Protein AF-A0A950K0W8-F1 (afdb_monomer)

Sequence (161 aa):
MADLPARNLICRCYVVDEAAIRQAIADHQLKQVEEVTAVTRAGGGCSSCWDDIQAILSGVWGKPLPRDVPDETGLSSAQKRALIVKALDAEVHPLLDRNRIQMQLVDVAGDRVLARFTGNGVGTTAASFLALKRYVVQKMTDAVGQKMNLVELNVLETLAP

pLDDT: mean 87.66, std 14.11, range [26.7, 98.0]

Radius of gyration: 16.7 Å; Cα contacts (8 Å, |Δi|>4): 232; chains: 1; bounding box: 44×44×48 Å

Nearest PDB structures (foldseek):
  5iqr-assembly1_h  TM=4.653E-01  e=1.585E-01  Escherichia coli K-12
  8fzh-assembly1_c  TM=5.025E-01  e=3.116E-01  Escherichia coli
  4v6o-assembly1_AF  TM=5.389E-01  e=8.325E-01  Escherichia coli
  9guw-assembly1_D  TM=5.324E-01  e=1.361E+00  Escherichia coli K-12
  8rd8-assembly1_CT  TM=4.690E-01  e=6.924E-01  Psychrobacter urativorans

Foldseek 3Di:
DDDDPDFQQLALPQRDGLVNLLVQCVVVVDQELVSSCVVRVRCVFLNQSRVVSQVSSCVSVVHRGDHDDDQPLPDDQVRLVVLLVVLCVVPQVVLCVVQVKDKDFDGGDRQETEIEMDGDQPPHSDPSVSVSSRVSQVSSCVSRVHRHHYHYPPDPPPPDD

Secondary structure (DSSP, 8-state):
--------EEETTTTEEHHHHHHHHHHHT--SHHHHHHHH-TTSSS-TTHHHHHHHHHHHHTSPPP-----TT---HHHHHHHHHHHIIIIIHHHHHHHTEEEEEEEEETTEEEEEEEETTTTS--HHHHHHHHHHHHHHHHHHTS--EEEE---------

Mean predicted aligned error: 6.37 Å

Structure (mmCIF, N/CA/C/O backbone):
data_AF-A0A950K0W8-F1
#
_entry.id   AF-A0A950K0W8-F1
#
loop_
_atom_site.group_PDB
_atom_site.id
_atom_site.type_symbol
_atom_site.label_atom_id
_atom_site.label_alt_id
_atom_site.label_comp_id
_atom_site.label_asym_id
_atom_site.label_entity_id
_atom_site.label_seq_id
_atom_site.pdbx_PDB_ins_code
_atom_site.Cartn_x
_atom_site.Cartn_y
_atom_site.Cartn_z
_atom_site.occupancy
_atom_site.B_iso_or_equiv
_atom_site.auth_seq_id
_atom_site.auth_comp_id
_atom_site.auth_asym_id
_atom_site.auth_atom_id
_atom_site.pdbx_PDB_model_num
ATOM 1 N N . MET A 1 1 ? -28.319 -27.561 -0.601 1.00 37.28 1 MET A N 1
ATOM 2 C CA . MET A 1 1 ? -26.906 -27.202 -0.360 1.00 37.28 1 MET A CA 1
ATOM 3 C C . MET A 1 1 ? -26.895 -25.722 -0.054 1.00 37.28 1 MET A C 1
ATOM 5 O O . MET A 1 1 ? -27.227 -24.952 -0.941 1.00 37.28 1 MET A O 1
ATOM 9 N N . ALA A 1 2 ? -26.705 -25.359 1.216 1.00 40.44 2 ALA A N 1
ATOM 10 C CA . ALA A 1 2 ? -26.746 -23.969 1.648 1.00 40.44 2 ALA A CA 1
ATOM 11 C C . ALA A 1 2 ? -25.593 -23.206 0.990 1.00 40.44 2 ALA A C 1
ATOM 13 O O . ALA A 1 2 ? -24.436 -23.610 1.104 1.00 40.44 2 ALA A O 1
ATOM 14 N N . ASP A 1 3 ? -25.957 -22.153 0.273 1.00 43.75 3 ASP A N 1
ATOM 15 C CA . ASP A 1 3 ? -25.060 -21.151 -0.275 1.00 43.75 3 ASP A CA 1
ATOM 16 C C . ASP A 1 3 ? -24.286 -20.541 0.905 1.00 43.75 3 ASP A C 1
ATOM 18 O O . ASP A 1 3 ? -24.853 -19.842 1.748 1.00 43.75 3 ASP A O 1
ATOM 22 N N . LEU A 1 4 ? -23.014 -20.920 1.062 1.00 49.12 4 LEU A N 1
ATOM 23 C CA . LEU A 1 4 ? -22.128 -20.272 2.026 1.00 49.12 4 LEU A CA 1
ATOM 24 C C . LEU A 1 4 ? -21.980 -18.817 1.566 1.00 49.12 4 LEU A C 1
ATOM 26 O O . LEU A 1 4 ? -21.610 -18.612 0.409 1.00 49.12 4 LEU A O 1
ATOM 30 N N . PRO A 1 5 ? -22.242 -17.811 2.421 1.00 52.34 5 PRO A N 1
ATOM 31 C CA . PRO A 1 5 ? -22.116 -16.421 2.012 1.00 52.34 5 PRO A CA 1
ATOM 32 C C . PRO A 1 5 ? -20.698 -16.198 1.487 1.00 52.34 5 PRO A C 1
ATOM 34 O O . PRO A 1 5 ? -19.724 -16.586 2.141 1.00 52.34 5 PRO A O 1
ATOM 37 N N . ALA A 1 6 ? -20.587 -15.620 0.288 1.00 59.62 6 ALA A N 1
ATOM 38 C CA . ALA A 1 6 ? -19.307 -15.313 -0.329 1.00 59.62 6 ALA A CA 1
ATOM 39 C C . ALA A 1 6 ? -18.465 -14.514 0.675 1.00 59.62 6 ALA A C 1
ATOM 41 O O . ALA A 1 6 ? -18.800 -13.380 1.020 1.00 59.62 6 ALA A O 1
ATOM 42 N N . ARG A 1 7 ? -17.403 -15.131 1.211 1.00 74.94 7 ARG A N 1
ATOM 43 C CA . ARG A 1 7 ? -16.517 -14.480 2.182 1.00 74.94 7 ARG A CA 1
ATOM 44 C C . ARG A 1 7 ? -15.850 -13.315 1.458 1.00 74.94 7 ARG A C 1
ATOM 46 O O . ARG A 1 7 ? -15.008 -13.544 0.590 1.00 74.94 7 ARG A O 1
ATOM 53 N N . ASN A 1 8 ? -16.262 -12.086 1.773 1.00 89.75 8 ASN A N 1
ATOM 54 C CA . ASN A 1 8 ? -15.704 -10.885 1.162 1.00 89.75 8 ASN A CA 1
ATOM 55 C C . ASN A 1 8 ? -14.238 -10.749 1.592 1.00 89.75 8 ASN A C 1
ATOM 57 O O . ASN A 1 8 ? -13.945 -10.360 2.725 1.00 89.75 8 ASN A O 1
ATOM 61 N N . LEU A 1 9 ? -13.317 -11.168 0.723 1.00 91.62 9 LEU A N 1
ATOM 62 C CA . LEU A 1 9 ? -11.898 -11.229 1.038 1.00 91.62 9 LEU A CA 1
ATOM 63 C C . LEU A 1 9 ? -11.272 -9.839 0.917 1.00 91.62 9 LEU A C 1
ATOM 65 O O . LEU A 1 9 ? -11.020 -9.359 -0.187 1.00 91.62 9 LEU A O 1
ATOM 69 N N . ILE A 1 10 ? -10.949 -9.244 2.062 1.00 93.81 10 ILE A N 1
ATOM 70 C CA . ILE A 1 10 ? -10.373 -7.901 2.150 1.00 93.81 10 ILE A CA 1
ATOM 71 C C . ILE A 1 10 ? -8.858 -7.959 1.953 1.00 93.81 10 ILE A C 1
ATOM 73 O O . ILE A 1 10 ? -8.303 -7.363 1.032 1.00 93.81 10 ILE A O 1
ATOM 77 N N . CYS A 1 11 ? -8.152 -8.745 2.770 1.00 93.00 11 CYS A N 1
ATOM 78 C CA . CYS A 1 11 ? -6.702 -8.854 2.670 1.00 93.00 11 CYS A CA 1
ATOM 79 C C . CYS A 1 11 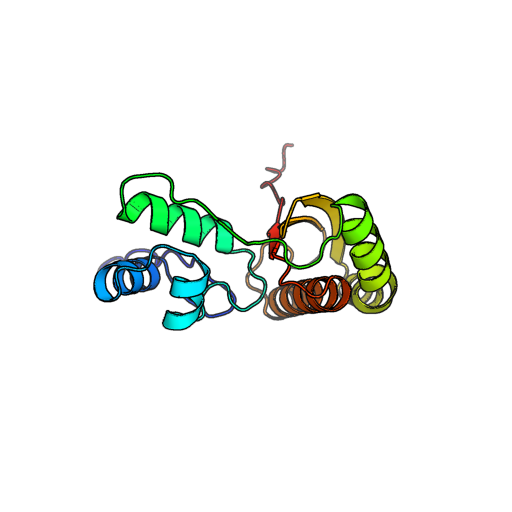? -6.284 -10.109 1.906 1.00 93.00 11 CYS A C 1
ATOM 81 O O . CYS A 1 11 ? -6.129 -11.186 2.480 1.00 93.00 11 CYS A O 1
ATOM 83 N N . ARG A 1 12 ? -5.981 -9.951 0.615 1.00 90.00 12 ARG A N 1
ATOM 84 C CA . ARG A 1 12 ? -5.471 -11.043 -0.238 1.00 90.00 12 ARG A CA 1
ATOM 85 C C . ARG A 1 12 ? -4.091 -11.551 0.188 1.00 90.00 12 ARG A C 1
ATOM 87 O O . ARG A 1 12 ? -3.747 -12.697 -0.065 1.00 90.00 12 ARG A O 1
ATOM 94 N N . CYS A 1 13 ? -3.293 -10.710 0.848 1.00 89.75 13 CYS A N 1
ATOM 95 C CA . CYS A 1 13 ? -1.971 -11.094 1.339 1.00 89.75 13 CYS A CA 1
ATOM 96 C C . CYS A 1 13 ? -2.031 -12.126 2.474 1.00 89.75 13 CYS A C 1
ATOM 98 O O . CYS A 1 13 ? -1.229 -13.056 2.481 1.00 89.75 13 CYS A O 1
ATOM 100 N N . TYR A 1 14 ? -2.931 -11.938 3.435 1.00 91.75 14 TYR A N 1
ATOM 101 C CA . TYR A 1 14 ? -3.025 -12.786 4.631 1.00 91.75 14 TYR A CA 1
ATOM 102 C C . TYR A 1 14 ? -4.298 -13.628 4.670 1.00 91.75 14 TYR A C 1
ATOM 104 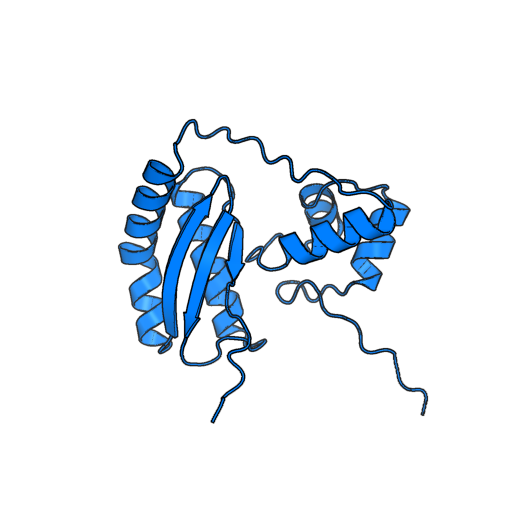O O . TYR A 1 14 ? -4.545 -14.303 5.662 1.00 91.75 14 TYR A O 1
ATOM 112 N N . VAL A 1 15 ? -5.070 -13.606 3.580 1.00 92.44 15 VAL A N 1
ATOM 113 C CA . VAL A 1 15 ? -6.334 -14.329 3.419 1.00 92.44 15 VAL A CA 1
ATOM 114 C C . VAL A 1 15 ? -7.304 -13.999 4.564 1.00 92.44 15 VAL A C 1
ATOM 116 O O . VAL A 1 15 ? -7.835 -14.881 5.228 1.00 92.44 15 VAL A O 1
ATOM 119 N N . VAL A 1 16 ? -7.493 -12.699 4.818 1.00 95.19 16 VAL A N 1
ATOM 120 C CA . VAL A 1 16 ? -8.398 -12.194 5.864 1.00 95.19 16 VAL A CA 1
ATOM 121 C C . VAL A 1 16 ? -9.650 -11.617 5.212 1.00 95.19 16 VAL A C 1
ATOM 123 O O . VAL A 1 16 ? -9.551 -10.758 4.331 1.00 95.19 16 VAL A O 1
ATOM 126 N N . ASP A 1 17 ? -10.814 -12.102 5.635 1.00 95.88 17 ASP A N 1
ATOM 127 C CA . ASP A 1 17 ? -12.118 -11.626 5.176 1.00 95.88 17 ASP A CA 1
ATOM 128 C C . ASP A 1 17 ? -12.678 -10.497 6.056 1.00 95.88 17 ASP A C 1
ATOM 130 O O . ASP A 1 17 ? -12.172 -10.194 7.139 1.00 95.88 17 ASP A O 1
ATOM 134 N N . GLU A 1 18 ? -13.727 -9.847 5.560 1.00 95.81 18 GLU A N 1
ATOM 135 C CA . GLU A 1 18 ? -14.393 -8.743 6.250 1.00 95.81 18 GLU A CA 1
ATOM 136 C C . GLU A 1 18 ? -14.972 -9.160 7.607 1.00 95.81 18 GLU A C 1
ATOM 138 O O . GLU A 1 18 ? -14.914 -8.383 8.559 1.00 95.81 18 GLU A O 1
ATOM 143 N N . ALA A 1 19 ? -15.507 -10.380 7.721 1.00 95.31 19 ALA A N 1
ATOM 144 C CA . ALA A 1 19 ? -16.113 -10.864 8.958 1.00 95.31 19 ALA A CA 1
ATOM 145 C C . ALA A 1 19 ? -15.073 -10.974 10.081 1.00 95.31 19 ALA A C 1
ATOM 147 O O . ALA A 1 19 ? -15.317 -10.493 11.186 1.00 95.31 19 ALA A O 1
ATOM 148 N N . ALA A 1 20 ? -13.892 -11.517 9.778 1.00 96.06 20 ALA A N 1
ATOM 149 C CA . ALA A 1 20 ? -12.775 -11.598 10.711 1.00 96.06 20 ALA A CA 1
ATOM 150 C C . ALA A 1 20 ? -12.289 -10.207 11.149 1.00 96.06 20 ALA A C 1
ATOM 152 O O . ALA A 1 20 ? -12.017 -9.994 12.329 1.00 96.06 20 ALA A O 1
ATOM 153 N N . ILE A 1 21 ? -12.221 -9.241 10.222 1.00 96.62 21 ILE A N 1
ATOM 154 C CA . ILE A 1 21 ? -11.856 -7.854 10.551 1.00 96.62 21 ILE A CA 1
ATOM 155 C C . ILE A 1 21 ? -12.912 -7.221 11.463 1.00 96.62 21 ILE A C 1
ATOM 157 O O . ILE A 1 21 ? -12.562 -6.629 12.481 1.00 96.62 21 ILE A O 1
ATOM 161 N N . ARG A 1 22 ? -14.204 -7.368 11.143 1.00 96.56 22 ARG A N 1
ATOM 162 C CA . ARG A 1 22 ? -15.305 -6.831 11.960 1.00 96.56 22 ARG A CA 1
ATOM 163 C C . ARG A 1 22 ? -15.329 -7.430 13.363 1.00 96.56 22 ARG A C 1
ATOM 165 O O . ARG A 1 22 ? -15.512 -6.679 14.317 1.00 96.56 22 ARG A O 1
ATOM 172 N N . GLN A 1 23 ? -15.121 -8.742 13.488 1.00 96.12 23 GLN A N 1
ATOM 173 C CA . GLN A 1 23 ? -15.000 -9.401 14.791 1.00 96.12 23 GLN A CA 1
ATOM 174 C C . GLN A 1 23 ? -13.827 -8.831 15.586 1.00 96.12 23 GLN A C 1
ATOM 176 O O . GLN A 1 23 ? -14.030 -8.371 16.702 1.00 96.12 23 GLN A O 1
ATOM 181 N N . ALA A 1 24 ? -12.635 -8.741 14.988 1.00 97.19 24 ALA A N 1
ATOM 182 C CA . ALA A 1 24 ? -11.470 -8.176 15.666 1.00 97.19 24 ALA A CA 1
ATOM 183 C C . ALA A 1 24 ? -11.699 -6.727 16.132 1.00 97.19 24 ALA A C 1
ATOM 185 O O . ALA A 1 24 ? -11.310 -6.367 17.241 1.00 97.19 24 ALA A O 1
ATOM 186 N N . ILE A 1 25 ? -12.360 -5.900 15.311 1.00 96.69 25 ILE A N 1
ATOM 187 C CA . ILE A 1 25 ? -12.719 -4.524 15.682 1.00 96.69 25 ILE A CA 1
ATOM 188 C C . ILE A 1 25 ? -13.659 -4.510 16.889 1.00 96.69 25 ILE A C 1
ATOM 190 O O . ILE A 1 25 ? -13.438 -3.722 17.806 1.00 96.69 25 ILE A O 1
ATOM 194 N N . ALA A 1 26 ? -14.691 -5.355 16.897 1.00 94.94 26 ALA A N 1
ATOM 195 C CA . ALA A 1 26 ? -15.658 -5.413 17.989 1.00 94.94 26 ALA A CA 1
ATOM 196 C C . ALA A 1 26 ? -15.025 -5.924 19.294 1.00 94.94 26 ALA A C 1
ATOM 198 O O . ALA A 1 26 ? -15.202 -5.299 20.339 1.00 94.94 26 ALA A O 1
ATOM 199 N N . ASP A 1 27 ? -14.248 -7.005 19.217 1.00 97.06 27 ASP A N 1
ATOM 200 C CA . ASP A 1 27 ? -13.668 -7.688 20.378 1.00 97.06 27 ASP A CA 1
ATOM 201 C C . ASP A 1 27 ? -12.592 -6.842 21.072 1.00 97.06 27 ASP A C 1
ATOM 203 O O . ASP A 1 27 ? -12.479 -6.847 22.298 1.00 97.06 27 ASP A O 1
ATOM 207 N N . HIS A 1 28 ? -11.815 -6.086 20.294 1.00 95.62 28 HIS A N 1
ATOM 208 C CA . HIS A 1 28 ? -10.685 -5.301 20.796 1.00 95.62 28 HIS A CA 1
ATOM 209 C C . HIS A 1 28 ? -10.912 -3.784 20.744 1.00 95.62 28 HIS A C 1
ATOM 211 O O . HIS A 1 28 ? -10.008 -3.018 21.070 1.00 95.62 28 HIS A O 1
ATOM 217 N N . GLN A 1 29 ? -12.104 -3.336 20.337 1.00 95.25 29 GLN A N 1
ATOM 218 C CA . GLN A 1 29 ? -12.470 -1.921 20.190 1.00 95.25 29 GLN A CA 1
ATOM 219 C C . GLN A 1 29 ? -11.485 -1.107 19.328 1.00 95.25 29 GLN A C 1
ATOM 221 O O . GLN A 1 29 ? -11.196 0.054 19.628 1.00 95.25 29 GLN A O 1
ATOM 226 N N . LEU A 1 30 ? -10.996 -1.714 18.244 1.00 95.31 30 LEU A N 1
ATOM 227 C CA . LEU A 1 30 ? -9.981 -1.140 17.352 1.00 95.31 30 LEU A CA 1
ATOM 228 C C . LEU A 1 30 ? -10.529 0.090 16.618 1.00 95.31 30 LEU A C 1
ATOM 230 O O . LEU A 1 30 ? -11.666 0.079 16.144 1.00 95.31 30 LEU A O 1
ATOM 234 N N . LYS A 1 31 ? -9.727 1.146 16.484 1.00 93.19 31 LYS A N 1
ATOM 235 C CA . LYS A 1 31 ? -10.110 2.423 15.855 1.00 93.19 31 LYS A CA 1
ATOM 236 C C . LYS A 1 31 ? -9.172 2.853 14.729 1.00 93.19 31 LYS A C 1
ATOM 238 O O . LYS A 1 31 ? -9.498 3.797 14.015 1.00 93.19 31 LYS A O 1
ATOM 243 N N . GLN A 1 32 ? -8.046 2.174 14.550 1.00 92.19 32 GLN A N 1
ATOM 244 C CA . GLN A 1 32 ? -7.041 2.496 13.539 1.00 92.19 32 GLN A CA 1
ATOM 245 C C . GLN A 1 32 ? -6.657 1.256 12.724 1.00 92.19 32 GLN A C 1
ATOM 247 O O . GLN A 1 32 ? -6.748 0.118 13.195 1.00 92.19 32 GLN A O 1
ATOM 252 N N . VAL A 1 33 ? -6.229 1.467 11.477 1.00 92.12 33 VAL A N 1
ATOM 253 C CA . VAL A 1 33 ? -5.867 0.380 10.547 1.00 92.12 33 VAL A CA 1
ATOM 254 C C . VAL A 1 33 ? -4.656 -0.397 11.065 1.00 92.12 33 VAL A C 1
ATOM 256 O O . VAL A 1 33 ? -4.576 -1.615 10.908 1.00 92.12 33 VAL A O 1
ATOM 259 N N . GLU A 1 34 ? -3.736 0.282 11.734 1.00 90.50 34 GLU A N 1
ATOM 260 C CA . GLU A 1 34 ? -2.549 -0.269 12.377 1.00 90.50 34 GLU A CA 1
ATOM 261 C C . GLU A 1 34 ? -2.927 -1.226 13.510 1.00 90.50 34 GLU A C 1
ATOM 263 O O . GLU A 1 34 ? -2.342 -2.301 13.629 1.00 90.50 34 GLU A O 1
ATOM 268 N N . GLU A 1 35 ? -3.950 -0.888 14.297 1.00 93.56 35 GLU A N 1
ATOM 269 C CA . GLU A 1 35 ? -4.463 -1.751 15.365 1.00 93.56 35 GLU A CA 1
ATOM 270 C C . GLU A 1 35 ? -5.125 -3.007 14.774 1.00 93.56 35 GLU A C 1
ATOM 272 O O . GLU A 1 35 ? -4.861 -4.127 15.218 1.00 93.56 35 GLU A O 1
ATOM 277 N N . VAL A 1 36 ? -5.906 -2.852 13.696 1.00 94.88 36 VAL A N 1
ATOM 278 C CA . VAL A 1 36 ? -6.431 -3.989 12.916 1.00 94.88 36 VAL A CA 1
ATOM 279 C C . VAL A 1 36 ? -5.296 -4.842 12.360 1.00 94.88 36 VAL A C 1
ATOM 281 O O . VAL A 1 36 ? -5.368 -6.073 12.414 1.00 94.88 36 VAL A O 1
ATOM 284 N N . THR A 1 37 ? -4.231 -4.213 11.869 1.00 93.94 37 THR A N 1
ATOM 285 C CA . THR A 1 37 ? -3.049 -4.902 11.350 1.00 93.94 37 THR A CA 1
ATOM 286 C C . THR A 1 37 ? -2.351 -5.698 12.447 1.00 93.94 37 THR A C 1
ATOM 288 O O . THR A 1 37 ? -2.000 -6.855 12.220 1.00 93.94 37 THR A O 1
ATOM 291 N N . ALA A 1 38 ? -2.193 -5.132 13.643 1.00 94.12 38 ALA A N 1
ATOM 292 C CA . ALA A 1 38 ? -1.557 -5.803 14.772 1.00 94.12 38 ALA A CA 1
ATOM 293 C C . ALA A 1 38 ? -2.324 -7.061 15.215 1.00 94.12 38 ALA A C 1
ATOM 295 O O . ALA A 1 38 ? -1.702 -8.076 15.526 1.00 94.12 38 ALA A O 1
ATOM 296 N N . VAL A 1 39 ? -3.662 -7.025 15.191 1.00 96.44 39 VAL A N 1
ATOM 297 C CA . VAL A 1 39 ? -4.509 -8.155 15.617 1.00 96.44 39 VAL A CA 1
ATOM 298 C C . VAL A 1 39 ? -4.694 -9.196 14.510 1.00 96.44 39 VAL A C 1
ATOM 300 O O . VAL A 1 39 ? -4.581 -10.397 14.746 1.00 96.44 39 VAL A O 1
ATOM 303 N N . THR A 1 40 ? -4.977 -8.760 13.283 1.00 95.62 40 THR A N 1
ATOM 304 C CA . THR A 1 40 ? -5.418 -9.656 12.195 1.00 95.62 40 THR A CA 1
ATOM 305 C C . THR A 1 40 ? -4.332 -9.962 11.166 1.00 95.62 40 THR A C 1
ATOM 307 O O . THR A 1 40 ? -4.495 -10.860 10.338 1.00 95.62 40 THR A O 1
ATOM 310 N N . ARG A 1 41 ? -3.224 -9.209 11.183 1.00 94.69 41 ARG A N 1
ATOM 311 C CA . ARG A 1 41 ? -2.203 -9.115 10.120 1.00 94.69 41 ARG A CA 1
ATOM 312 C C . ARG A 1 41 ? -2.701 -8.501 8.808 1.00 94.69 41 ARG A C 1
ATOM 314 O O . ARG A 1 41 ? -1.879 -8.210 7.935 1.00 94.69 41 ARG A O 1
ATOM 321 N N . ALA A 1 42 ? -4.009 -8.278 8.638 1.00 94.50 42 ALA A N 1
ATOM 322 C CA . ALA A 1 42 ? -4.554 -7.610 7.460 1.00 94.50 42 ALA A CA 1
ATOM 323 C C . ALA A 1 42 ? -3.919 -6.224 7.310 1.00 94.50 42 ALA A C 1
ATOM 325 O O . ALA A 1 42 ? -3.736 -5.526 8.291 1.00 94.50 42 ALA A O 1
ATOM 326 N N . GLY A 1 43 ? -3.529 -5.842 6.095 1.00 90.50 43 GLY A N 1
ATOM 327 C CA . GLY A 1 43 ? -2.833 -4.574 5.855 1.00 90.50 43 GLY A CA 1
ATOM 328 C C . GLY A 1 43 ? -1.307 -4.617 6.028 1.00 90.50 43 GLY A C 1
ATOM 329 O O . GLY A 1 43 ? -0.623 -3.806 5.410 1.00 90.50 43 GLY A O 1
ATOM 330 N N . GLY A 1 44 ? -0.723 -5.601 6.719 1.00 88.69 44 GLY A N 1
ATOM 331 C CA . GLY A 1 44 ? 0.728 -5.621 6.990 1.00 88.69 44 GLY A CA 1
ATOM 332 C C . GLY A 1 44 ? 1.634 -5.868 5.770 1.00 88.69 44 GLY A C 1
ATOM 333 O O . GLY A 1 44 ? 2.830 -5.598 5.810 1.00 88.69 44 GLY A O 1
ATOM 334 N N . GLY A 1 45 ? 1.069 -6.381 4.673 1.00 87.44 45 GLY A N 1
ATOM 335 C CA . GLY A 1 45 ? 1.808 -6.813 3.487 1.00 87.44 45 GLY A CA 1
ATOM 336 C C . GLY A 1 45 ? 1.970 -5.680 2.480 1.00 87.44 45 GLY A C 1
ATOM 337 O O . GLY A 1 45 ? 2.691 -4.714 2.714 1.00 87.44 45 GLY A O 1
ATOM 338 N N . CYS A 1 46 ? 1.267 -5.797 1.351 1.00 87.56 46 CYS A N 1
ATOM 339 C CA . CYS A 1 46 ? 1.264 -4.769 0.306 1.00 87.56 46 CYS A CA 1
ATOM 340 C C . CYS A 1 46 ? 0.344 -3.572 0.595 1.00 87.56 46 CYS A C 1
ATOM 342 O O . CYS A 1 46 ? 0.181 -2.744 -0.290 1.00 87.56 46 CYS A O 1
ATOM 344 N N . SER A 1 47 ? -0.324 -3.547 1.754 1.00 88.69 47 SER A N 1
ATOM 345 C CA . SER A 1 47 ? -1.220 -2.473 2.217 1.00 88.69 47 SER A CA 1
ATOM 346 C C . SER A 1 47 ? -2.335 -1.978 1.276 1.00 88.69 47 SER A C 1
ATOM 348 O O . SER A 1 47 ? -3.102 -1.105 1.658 1.00 88.69 47 SER A O 1
ATOM 350 N N . SER A 1 48 ? -2.549 -2.620 0.126 1.00 87.50 48 SER A N 1
ATOM 351 C CA . SER A 1 48 ? -3.631 -2.291 -0.822 1.00 87.50 48 SER A CA 1
ATOM 352 C C . SER A 1 48 ? -5.048 -2.352 -0.242 1.00 87.50 48 SER A C 1
ATOM 354 O O . SER A 1 48 ? -5.946 -1.716 -0.772 1.00 87.50 48 SER A O 1
ATOM 356 N N . CYS A 1 49 ? -5.247 -3.082 0.857 1.00 91.00 49 CYS A N 1
ATOM 357 C CA . CYS A 1 49 ? -6.531 -3.198 1.555 1.00 91.00 49 CYS A CA 1
ATOM 358 C C . CYS A 1 49 ? -6.711 -2.181 2.696 1.00 91.00 49 CYS A C 1
ATOM 360 O O . CYS A 1 49 ? -7.681 -2.280 3.439 1.00 91.00 49 CYS A O 1
ATOM 362 N N . TRP A 1 50 ? -5.788 -1.230 2.895 1.00 91.06 50 TRP A N 1
ATOM 363 C CA . TRP A 1 50 ? -5.894 -0.257 3.993 1.00 91.06 50 TRP A CA 1
ATOM 364 C C . TRP A 1 50 ? -7.140 0.618 3.876 1.00 91.06 50 TRP A C 1
ATOM 366 O O . TRP A 1 50 ? -7.798 0.864 4.882 1.00 91.06 50 TRP A O 1
ATOM 376 N N . ASP A 1 51 ? -7.494 1.039 2.661 1.00 89.31 51 ASP A N 1
ATOM 377 C CA . ASP A 1 51 ? -8.692 1.852 2.440 1.00 89.31 51 ASP A CA 1
ATOM 378 C C . ASP A 1 51 ? -9.975 1.039 2.712 1.00 89.31 51 ASP A C 1
ATOM 380 O O . ASP A 1 51 ? -10.909 1.555 3.326 1.00 89.31 51 ASP A O 1
ATOM 384 N N . ASP A 1 52 ? -9.988 -0.256 2.373 1.00 92.56 52 ASP A N 1
ATOM 385 C CA . ASP A 1 52 ? -11.091 -1.166 2.711 1.00 92.56 52 ASP A CA 1
ATOM 386 C C . ASP A 1 52 ? -11.213 -1.362 4.231 1.00 92.56 52 ASP A C 1
ATOM 388 O O . ASP A 1 52 ? -12.308 -1.293 4.790 1.00 92.56 52 ASP A O 1
ATOM 392 N N . ILE A 1 53 ? -10.089 -1.559 4.931 1.00 94.19 53 ILE A N 1
ATOM 393 C CA . ILE A 1 53 ? -10.062 -1.676 6.397 1.00 94.19 53 ILE A CA 1
ATOM 394 C C . ILE A 1 53 ? -10.562 -0.376 7.043 1.00 94.19 53 ILE A C 1
ATOM 396 O O . ILE A 1 53 ? -11.364 -0.428 7.977 1.00 94.19 53 ILE A O 1
ATOM 400 N N . GLN A 1 54 ? -10.151 0.786 6.527 1.00 93.06 54 GLN A N 1
ATOM 401 C CA . GLN A 1 54 ? -10.620 2.094 6.992 1.00 93.06 54 GLN A CA 1
ATOM 402 C C . GLN A 1 54 ? -12.135 2.259 6.799 1.00 93.06 54 GLN A C 1
ATOM 404 O O . GLN A 1 54 ? -12.823 2.797 7.675 1.00 93.06 54 GLN A O 1
ATOM 409 N N . ALA A 1 55 ? -12.670 1.783 5.672 1.00 93.31 55 ALA A N 1
ATOM 410 C CA . ALA A 1 55 ? -14.103 1.791 5.403 1.00 93.31 55 ALA A CA 1
ATOM 411 C C . ALA A 1 55 ? -14.865 0.879 6.378 1.00 93.31 55 ALA A C 1
ATOM 413 O O . ALA A 1 55 ? -15.898 1.284 6.915 1.00 93.31 55 ALA A O 1
ATOM 414 N N . ILE A 1 56 ? -14.332 -0.311 6.680 1.00 95.19 56 ILE A N 1
ATOM 415 C CA . ILE A 1 56 ? -14.921 -1.231 7.664 1.00 95.19 56 ILE A CA 1
ATOM 416 C C . ILE A 1 56 ? -14.912 -0.607 9.062 1.00 95.19 56 ILE A C 1
ATOM 418 O O . ILE A 1 56 ? -15.951 -0.602 9.720 1.00 95.19 56 ILE A O 1
ATOM 422 N N . LEU A 1 57 ? -13.784 -0.037 9.496 1.00 95.19 57 LEU A N 1
ATOM 423 C CA . LEU A 1 57 ? -13.667 0.699 10.759 1.00 95.19 57 LEU A CA 1
ATOM 424 C C . LEU A 1 57 ? -14.735 1.794 10.852 1.00 95.19 57 LEU A C 1
ATOM 426 O O . LEU A 1 57 ? -15.521 1.824 11.798 1.00 95.19 57 LEU A O 1
ATOM 430 N N . SER A 1 58 ? -14.817 2.651 9.835 1.00 93.88 58 SER A N 1
ATOM 431 C CA . SER A 1 58 ? -15.787 3.750 9.809 1.00 93.88 58 SER A CA 1
ATOM 432 C C . SER A 1 58 ? -17.235 3.244 9.835 1.00 93.88 58 SER A C 1
ATOM 434 O O . SER A 1 58 ? -18.086 3.823 10.510 1.00 93.88 58 SER A O 1
ATOM 436 N N . GLY A 1 59 ? -17.512 2.131 9.149 1.00 93.56 59 GLY A N 1
ATOM 437 C CA . GLY A 1 59 ? -18.820 1.479 9.143 1.00 93.56 59 GLY A CA 1
ATOM 438 C C . GLY A 1 59 ? -19.201 0.859 10.489 1.00 93.56 59 GLY A C 1
ATOM 439 O O . GLY A 1 59 ? -20.348 0.984 10.905 1.00 93.56 59 GLY A O 1
ATOM 440 N N . VAL A 1 60 ? -18.259 0.223 11.195 1.00 93.94 60 VAL A N 1
ATOM 441 C CA . VAL A 1 60 ? -18.499 -0.349 12.534 1.00 93.94 60 VAL A CA 1
ATOM 442 C C . VAL A 1 60 ? -18.770 0.748 13.564 1.00 93.94 60 VAL A C 1
ATOM 444 O O . VAL A 1 60 ? -19.670 0.611 14.388 1.00 93.94 60 VAL A O 1
ATOM 447 N N . TRP A 1 61 ? -18.032 1.856 13.501 1.00 94.00 61 TRP A N 1
ATOM 448 C CA . TRP A 1 61 ? -18.176 2.960 14.453 1.00 94.00 61 TRP A CA 1
ATOM 449 C C . TRP A 1 61 ? -19.235 3.999 14.062 1.00 94.00 61 TRP A C 1
ATOM 451 O O . TRP A 1 61 ? -19.470 4.940 14.821 1.00 94.00 61 TRP A O 1
ATOM 461 N N . GLY A 1 62 ? -19.867 3.855 12.893 1.00 93.50 62 GLY A N 1
ATOM 462 C CA . GLY A 1 62 ? -20.918 4.753 12.403 1.00 93.50 62 GLY A CA 1
ATOM 463 C C . GLY A 1 62 ? -20.448 6.183 12.117 1.00 93.50 62 GLY A C 1
ATOM 464 O O . GLY A 1 62 ? -21.268 7.094 12.027 1.00 93.50 62 GLY A O 1
ATOM 465 N N . LYS A 1 63 ? -19.137 6.404 12.002 1.00 90.06 63 LYS A N 1
ATOM 466 C CA . LYS A 1 63 ? -18.543 7.712 11.717 1.00 90.06 63 LYS A CA 1
ATOM 467 C C . LYS A 1 63 ? -17.227 7.544 10.967 1.00 90.06 63 LYS A C 1
ATOM 469 O O . LYS A 1 63 ? -16.531 6.558 11.209 1.00 90.06 63 LYS A O 1
ATOM 474 N N . PRO A 1 64 ? -16.840 8.509 10.117 1.00 86.69 64 PRO A N 1
ATOM 475 C CA . PRO A 1 64 ? -15.500 8.536 9.556 1.00 86.69 64 PRO A CA 1
ATOM 476 C C . PRO A 1 64 ? -14.477 8.538 10.689 1.00 86.69 64 PRO A C 1
ATOM 478 O O . PRO A 1 64 ? -14.494 9.423 11.550 1.00 86.69 64 PRO A O 1
ATOM 481 N N . LEU A 1 65 ? -13.610 7.531 10.705 1.00 86.19 65 LEU A N 1
ATOM 482 C CA . LEU A 1 65 ? -12.442 7.546 11.572 1.00 86.19 65 LEU A CA 1
ATOM 483 C C . LEU A 1 65 ? -11.272 8.170 10.810 1.00 86.19 65 LEU A C 1
ATOM 485 O O . LEU A 1 65 ? -11.100 7.868 9.626 1.00 86.19 65 LEU A O 1
ATOM 489 N N . PRO A 1 66 ? -10.500 9.068 11.441 1.00 76.62 66 PRO A N 1
ATOM 490 C CA . PRO A 1 66 ? -9.312 9.613 10.815 1.00 76.62 66 PRO A CA 1
ATOM 491 C C . PRO A 1 66 ? -8.298 8.492 10.593 1.00 76.62 66 PRO A C 1
ATOM 493 O O . PRO A 1 66 ? -8.105 7.628 11.447 1.00 76.62 66 PRO A O 1
ATOM 496 N N . ARG A 1 67 ? -7.651 8.528 9.432 1.00 71.69 67 ARG A N 1
ATOM 497 C CA . ARG A 1 67 ? -6.417 7.794 9.181 1.00 71.69 67 ARG A CA 1
ATOM 498 C C . ARG A 1 67 ? -5.284 8.753 9.511 1.00 71.69 67 ARG A C 1
ATOM 500 O O . ARG A 1 67 ? -4.836 9.493 8.639 1.00 71.69 67 ARG A O 1
ATOM 507 N N . ASP A 1 68 ? -4.936 8.825 10.788 1.00 65.38 68 ASP A N 1
ATOM 508 C CA . ASP A 1 68 ? -3.867 9.701 11.250 1.00 65.38 68 ASP A CA 1
ATOM 509 C C . ASP A 1 68 ? -2.568 8.899 11.226 1.00 65.38 68 ASP A C 1
ATOM 511 O O . ASP A 1 68 ? -2.314 8.080 12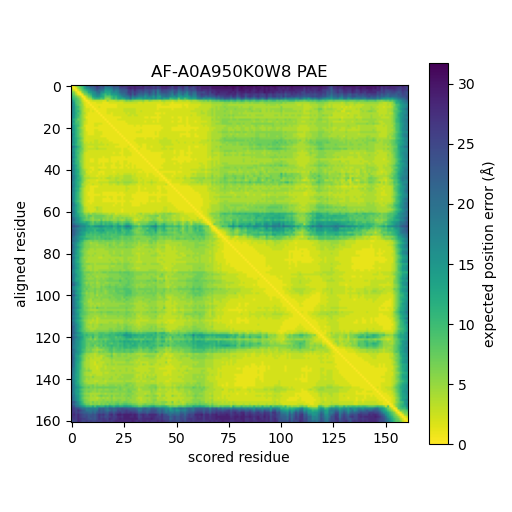.105 1.00 65.38 68 ASP A O 1
ATOM 515 N N . VAL A 1 69 ? -1.786 9.072 10.161 1.00 70.81 69 VAL A N 1
ATOM 516 C CA . VAL A 1 69 ? -0.421 8.546 10.095 1.00 70.81 69 VAL A CA 1
ATOM 517 C C . VAL A 1 69 ? 0.504 9.749 10.223 1.00 70.81 69 VAL A C 1
ATOM 519 O O . VAL A 1 69 ? 0.706 10.452 9.227 1.00 70.81 69 VAL A O 1
ATOM 522 N N . PRO A 1 70 ? 1.046 10.018 11.424 1.00 75.62 70 PRO A N 1
ATOM 523 C CA . PRO A 1 70 ? 2.014 11.083 11.613 1.00 75.62 70 PRO A CA 1
ATOM 524 C C . PRO A 1 70 ? 3.175 10.934 10.629 1.00 75.62 70 PRO A C 1
ATOM 526 O O . PRO A 1 70 ? 3.740 9.849 10.451 1.00 75.62 70 PRO A O 1
ATOM 529 N N . ASP A 1 71 ? 3.500 12.025 9.942 1.00 81.81 71 ASP A N 1
ATOM 530 C CA . ASP A 1 71 ? 4.643 12.079 9.039 1.00 81.81 71 ASP A CA 1
ATOM 531 C C . ASP A 1 71 ? 5.896 12.476 9.818 1.00 81.81 71 ASP A C 1
ATOM 533 O O . ASP A 1 71 ? 6.264 13.646 9.904 1.00 81.81 71 ASP A O 1
ATOM 537 N N . GLU A 1 72 ? 6.564 11.474 10.376 1.00 83.06 72 GLU A N 1
ATOM 538 C CA . GLU A 1 72 ? 7.796 11.655 11.148 1.00 83.06 72 GLU A CA 1
ATOM 539 C C . GLU A 1 72 ? 9.039 11.859 10.257 1.00 83.06 72 GLU A C 1
ATOM 541 O O . GLU A 1 72 ? 10.153 12.001 10.758 1.00 83.06 72 GLU A O 1
ATOM 546 N N . THR A 1 73 ? 8.891 11.861 8.924 1.00 88.69 73 THR A N 1
ATOM 547 C CA . THR A 1 73 ? 10.042 11.919 8.001 1.00 88.69 73 THR A CA 1
ATOM 548 C C . THR A 1 73 ? 10.566 13.332 7.787 1.00 88.69 73 THR A C 1
ATOM 550 O O . THR A 1 73 ? 11.717 13.514 7.392 1.00 88.69 73 THR A O 1
ATOM 553 N N . GLY A 1 74 ? 9.713 14.342 7.986 1.00 90.56 74 GLY A N 1
ATOM 554 C CA . GLY A 1 74 ? 10.008 15.727 7.619 1.00 90.56 74 GLY A CA 1
ATOM 555 C C . GLY A 1 74 ? 10.153 15.960 6.106 1.00 90.56 74 GLY A C 1
ATOM 556 O O . GLY A 1 74 ? 10.615 17.025 5.695 1.00 90.56 74 GLY A O 1
ATOM 557 N N . LEU A 1 75 ? 9.786 14.985 5.264 1.00 93.75 75 LEU A N 1
ATOM 558 C CA . LEU A 1 75 ? 9.894 15.068 3.809 1.00 93.75 75 LEU A CA 1
ATOM 559 C C . LEU A 1 75 ? 8.589 15.563 3.184 1.00 93.75 75 LEU A C 1
ATOM 561 O O . LEU A 1 75 ? 7.509 15.045 3.452 1.00 93.75 75 LEU A O 1
ATOM 565 N N . SER A 1 76 ? 8.695 16.499 2.244 1.00 94.75 76 SER A N 1
ATOM 566 C CA . SER A 1 76 ? 7.574 16.864 1.374 1.00 94.75 76 SER A CA 1
ATOM 567 C C . SER A 1 76 ? 7.176 15.712 0.442 1.00 94.75 76 SER A C 1
ATOM 569 O O . SER A 1 76 ? 8.001 14.870 0.074 1.00 94.75 76 SER A O 1
ATOM 571 N N . SER A 1 77 ? 5.935 15.733 -0.054 1.00 94.25 77 SER A N 1
ATOM 572 C CA . SER A 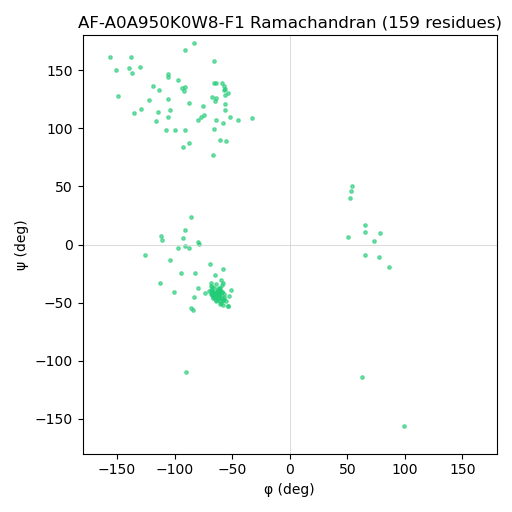1 77 ? 5.452 14.789 -1.074 1.00 94.25 77 SER A CA 1
ATOM 573 C C . SER A 1 77 ? 6.377 14.695 -2.294 1.00 94.25 77 SER A C 1
ATOM 575 O O . SER A 1 77 ? 6.630 13.604 -2.804 1.00 94.25 77 SER A O 1
ATOM 577 N N . ALA A 1 78 ? 6.944 15.821 -2.741 1.00 95.62 78 ALA A N 1
ATOM 578 C CA . ALA A 1 78 ? 7.868 15.855 -3.874 1.00 95.62 78 ALA A CA 1
ATOM 579 C C . ALA A 1 78 ? 9.195 15.137 -3.569 1.00 95.62 78 ALA A C 1
ATOM 581 O O . ALA A 1 78 ? 9.703 14.395 -4.412 1.00 95.62 78 ALA A O 1
ATOM 582 N N . GLN A 1 79 ? 9.736 15.312 -2.358 1.00 97.00 79 GLN A N 1
ATOM 583 C CA . GLN A 1 79 ? 10.942 14.609 -1.910 1.00 97.00 79 GLN A CA 1
ATOM 584 C C . GLN A 1 79 ? 10.686 13.106 -1.770 1.00 97.00 79 GLN A C 1
ATOM 586 O O . GLN A 1 79 ? 11.465 12.308 -2.293 1.00 97.00 79 GLN A O 1
ATOM 591 N N . LYS A 1 80 ? 9.560 12.712 -1.156 1.00 97.44 80 LYS A N 1
ATOM 592 C CA . LYS A 1 80 ? 9.140 11.304 -1.066 1.00 97.44 80 LYS A CA 1
ATOM 593 C C . LYS A 1 80 ? 9.014 10.675 -2.452 1.00 97.44 80 LYS A C 1
ATOM 595 O O . LYS A 1 80 ? 9.577 9.611 -2.699 1.00 97.44 80 LYS A O 1
ATOM 600 N N . ARG A 1 81 ? 8.354 11.364 -3.391 1.00 97.25 81 ARG A N 1
ATOM 601 C CA . ARG A 1 81 ? 8.229 10.921 -4.786 1.00 97.25 81 ARG A CA 1
ATOM 602 C C . ARG A 1 81 ? 9.590 10.707 -5.443 1.00 97.25 81 ARG A C 1
ATOM 604 O O . ARG A 1 81 ? 9.777 9.687 -6.097 1.00 97.25 81 ARG A O 1
ATOM 611 N N . ALA A 1 82 ? 10.536 11.629 -5.271 1.00 97.75 82 ALA A N 1
ATOM 612 C CA . ALA A 1 82 ? 11.871 11.501 -5.853 1.00 97.75 82 ALA A CA 1
ATOM 613 C C . ALA A 1 82 ? 12.634 10.274 -5.315 1.00 97.75 82 ALA A C 1
ATOM 615 O O . ALA A 1 82 ? 13.237 9.535 -6.095 1.00 97.75 82 ALA A O 1
ATOM 616 N N . LEU A 1 83 ? 12.566 10.022 -4.002 1.00 98.00 83 LEU A N 1
ATOM 617 C CA . LEU A 1 83 ? 13.176 8.845 -3.369 1.00 98.00 83 LEU A CA 1
ATOM 618 C C . LEU A 1 83 ? 12.532 7.542 -3.851 1.00 98.00 83 LEU A C 1
ATOM 620 O O . LEU A 1 83 ? 13.237 6.596 -4.201 1.00 98.00 83 LEU A O 1
ATOM 624 N N . ILE A 1 84 ? 11.200 7.521 -3.923 1.00 97.81 84 ILE A N 1
ATOM 625 C CA . ILE A 1 84 ? 10.428 6.380 -4.415 1.00 97.81 84 ILE A CA 1
ATOM 626 C C . ILE A 1 84 ? 10.793 6.063 -5.862 1.00 97.81 84 ILE A C 1
ATOM 628 O O . ILE A 1 84 ? 11.143 4.923 -6.140 1.00 97.81 84 ILE A O 1
ATOM 632 N N . VAL A 1 85 ? 10.771 7.046 -6.769 1.00 97.75 85 VAL A N 1
ATOM 633 C CA . VAL A 1 85 ? 11.125 6.833 -8.185 1.00 97.75 85 VAL A CA 1
ATOM 634 C C . VAL A 1 85 ? 12.516 6.214 -8.302 1.00 97.75 85 VAL A C 1
ATOM 636 O O . VAL A 1 85 ? 12.664 5.168 -8.925 1.00 97.75 85 VAL A O 1
ATOM 639 N N . LYS A 1 86 ? 13.508 6.777 -7.602 1.00 97.81 86 LYS A N 1
ATOM 640 C CA . LYS A 1 86 ? 14.875 6.244 -7.593 1.00 97.81 86 LYS A CA 1
ATOM 641 C C . LYS A 1 86 ? 14.935 4.785 -7.119 1.00 97.81 86 LYS A C 1
ATOM 643 O O . LYS A 1 86 ? 15.667 3.984 -7.696 1.00 97.81 86 LYS A O 1
ATOM 648 N N . ALA A 1 87 ? 14.196 4.437 -6.065 1.00 96.94 87 ALA A N 1
ATOM 649 C CA . ALA A 1 87 ? 14.161 3.075 -5.536 1.00 96.94 87 ALA A CA 1
ATOM 650 C C . ALA A 1 87 ? 13.444 2.096 -6.479 1.00 96.94 87 ALA A C 1
ATOM 652 O O . ALA A 1 87 ? 13.898 0.965 -6.657 1.00 96.94 87 ALA A O 1
ATOM 653 N N . LEU A 1 88 ? 12.342 2.527 -7.101 1.00 96.56 88 LEU A N 1
ATOM 654 C CA . LEU A 1 88 ? 11.600 1.718 -8.064 1.00 96.56 88 LEU A CA 1
ATOM 655 C C . LEU A 1 88 ? 12.435 1.442 -9.322 1.00 96.56 88 LEU A C 1
ATOM 657 O O . LEU A 1 88 ? 12.494 0.291 -9.754 1.00 96.56 88 LEU A O 1
ATOM 661 N N . ASP A 1 89 ? 13.130 2.452 -9.849 1.00 96.12 89 ASP A N 1
ATOM 662 C CA . ASP A 1 89 ? 14.006 2.315 -11.018 1.00 96.12 89 ASP A CA 1
ATOM 663 C C . ASP A 1 89 ? 15.131 1.300 -10.777 1.00 96.12 89 ASP A C 1
ATOM 665 O O . ASP A 1 89 ? 15.403 0.451 -11.626 1.00 96.12 89 ASP A O 1
ATOM 669 N N . ALA A 1 90 ? 15.776 1.369 -9.610 1.00 95.44 90 ALA A N 1
ATOM 670 C CA . ALA A 1 90 ? 16.914 0.514 -9.288 1.00 95.44 90 ALA A CA 1
ATOM 671 C C . ALA A 1 90 ? 16.509 -0.941 -8.994 1.00 95.44 90 ALA A C 1
ATOM 673 O O . ALA A 1 90 ? 17.183 -1.874 -9.429 1.00 95.44 90 ALA A O 1
ATOM 674 N N . GLU A 1 91 ? 15.419 -1.144 -8.249 1.00 95.00 91 GLU A N 1
ATOM 675 C CA . GLU A 1 91 ? 15.120 -2.443 -7.632 1.00 95.00 91 GLU A CA 1
ATOM 676 C C . GLU A 1 91 ? 13.882 -3.129 -8.225 1.00 95.00 91 GLU A C 1
ATOM 678 O O . GLU A 1 91 ? 13.813 -4.357 -8.287 1.00 95.00 91 GLU A O 1
ATOM 683 N N . VAL A 1 92 ? 12.876 -2.357 -8.642 1.00 95.19 92 VAL A N 1
ATOM 684 C CA . VAL A 1 92 ? 11.542 -2.880 -8.977 1.00 95.19 92 VAL A CA 1
ATOM 685 C C . VAL A 1 92 ? 11.344 -3.024 -10.483 1.00 95.19 92 VAL A C 1
ATOM 687 O O . VAL A 1 92 ? 10.794 -4.037 -10.921 1.00 95.19 92 VAL A O 1
ATOM 690 N N . HIS A 1 93 ? 11.813 -2.067 -11.287 1.00 93.88 93 HIS A N 1
ATOM 691 C CA . HIS A 1 93 ? 11.675 -2.089 -12.748 1.00 93.88 93 HIS A CA 1
ATOM 692 C C . HIS A 1 93 ? 12.181 -3.389 -13.403 1.00 93.88 93 HIS A C 1
ATOM 694 O O . HIS A 1 93 ? 11.421 -3.985 -14.170 1.00 93.88 93 HIS A O 1
ATOM 700 N N . PRO A 1 94 ? 13.349 -3.953 -13.029 1.00 93.50 94 PRO A N 1
ATOM 701 C CA . PRO A 1 94 ? 13.797 -5.226 -13.598 1.00 93.50 94 PRO A CA 1
ATOM 702 C C . PRO A 1 94 ? 12.830 -6.392 -13.340 1.00 93.50 94 PRO A C 1
ATOM 704 O O . PRO A 1 94 ? 12.745 -7.330 -14.135 1.00 93.50 94 PRO A O 1
ATOM 707 N N . LEU A 1 95 ? 12.107 -6.370 -12.215 1.00 92.38 95 LEU A N 1
ATOM 708 C CA . LEU A 1 95 ? 11.115 -7.393 -11.888 1.00 92.38 95 LEU A CA 1
ATOM 709 C C . LEU A 1 95 ? 9.800 -7.162 -12.630 1.00 92.38 95 LEU A C 1
ATOM 711 O O . LEU A 1 95 ? 9.186 -8.135 -13.066 1.00 92.38 95 LEU A O 1
ATOM 715 N N . LEU A 1 96 ? 9.383 -5.909 -12.799 1.00 92.00 96 LEU A N 1
ATOM 716 C CA . LEU A 1 96 ? 8.217 -5.548 -13.604 1.00 92.00 96 LEU A CA 1
ATOM 717 C C . LEU A 1 96 ? 8.374 -6.041 -15.049 1.00 92.00 96 LEU A C 1
ATOM 719 O O . LEU A 1 96 ? 7.511 -6.774 -15.541 1.00 92.00 96 LEU A O 1
ATOM 723 N N . ASP A 1 97 ? 9.534 -5.789 -15.660 1.00 91.69 97 ASP A N 1
ATOM 724 C CA . ASP A 1 97 ? 9.848 -6.227 -17.024 1.00 91.69 97 ASP A CA 1
ATOM 725 C C . ASP A 1 97 ? 9.818 -7.752 -17.167 1.00 91.69 97 ASP A C 1
ATOM 727 O O . ASP A 1 97 ? 9.150 -8.295 -18.052 1.00 91.69 97 ASP A O 1
ATOM 731 N N . ARG A 1 98 ? 10.482 -8.474 -16.250 1.00 91.19 98 ARG A N 1
ATOM 732 C CA . ARG A 1 98 ? 10.500 -9.950 -16.244 1.00 91.19 98 ARG A CA 1
ATOM 733 C C . ARG A 1 98 ? 9.102 -10.553 -16.142 1.00 91.19 98 ARG A C 1
ATOM 735 O O . ARG A 1 98 ? 8.858 -11.619 -16.704 1.00 91.19 98 ARG A O 1
ATOM 742 N N . ASN A 1 99 ? 8.193 -9.886 -15.434 1.00 87.81 99 ASN A N 1
ATOM 743 C CA . ASN A 1 99 ? 6.816 -10.339 -15.260 1.00 87.81 99 ASN A CA 1
ATOM 744 C C . ASN A 1 99 ? 5.857 -9.789 -16.330 1.00 87.81 99 ASN A C 1
ATOM 746 O O . ASN A 1 99 ? 4.686 -10.163 -16.320 1.00 87.81 99 ASN A O 1
ATOM 750 N N . ARG A 1 100 ? 6.334 -8.960 -17.275 1.00 91.12 100 ARG A N 1
ATOM 751 C CA . ARG A 1 100 ? 5.510 -8.260 -18.280 1.00 91.12 100 ARG A CA 1
ATOM 752 C C . ARG A 1 100 ? 4.376 -7.460 -17.632 1.00 91.12 100 ARG A C 1
ATOM 754 O O . ARG A 1 100 ? 3.218 -7.543 -18.050 1.00 91.12 100 ARG A O 1
ATOM 761 N N . ILE A 1 101 ? 4.721 -6.728 -16.579 1.00 91.81 101 ILE A N 1
ATOM 762 C CA . ILE A 1 101 ? 3.833 -5.822 -15.854 1.00 91.81 101 ILE A CA 1
ATOM 763 C C . ILE A 1 101 ? 4.419 -4.423 -15.976 1.00 91.81 101 ILE A C 1
ATOM 765 O O . ILE A 1 101 ? 5.618 -4.245 -15.807 1.00 91.81 101 ILE A O 1
ATOM 769 N N . GLN A 1 102 ? 3.583 -3.428 -16.230 1.00 92.31 102 GLN A N 1
ATOM 770 C CA . GLN A 1 102 ? 3.972 -2.025 -16.148 1.00 92.31 102 GLN A CA 1
ATOM 771 C C . GLN A 1 102 ? 3.363 -1.411 -14.892 1.00 92.31 102 GLN A C 1
ATOM 773 O O . GLN A 1 102 ? 2.247 -1.758 -14.501 1.00 92.31 102 GLN A O 1
ATOM 778 N N . MET A 1 103 ? 4.097 -0.499 -14.260 1.00 93.38 103 MET A N 1
ATOM 779 C CA . MET A 1 103 ? 3.632 0.289 -13.123 1.00 93.38 103 MET A CA 1
ATOM 780 C C . MET A 1 103 ? 3.758 1.770 -13.470 1.00 93.38 103 MET A C 1
ATOM 782 O O . MET A 1 103 ? 4.841 2.247 -13.793 1.00 93.38 103 MET A O 1
ATOM 786 N N . GLN A 1 104 ? 2.657 2.505 -13.370 1.00 94.38 104 GLN A N 1
ATOM 787 C CA . GLN A 1 104 ? 2.633 3.957 -13.465 1.00 94.38 104 GLN A CA 1
ATOM 788 C C . GLN A 1 104 ? 2.459 4.538 -12.064 1.00 94.38 104 GLN A C 1
ATOM 790 O O . GLN A 1 104 ? 1.411 4.356 -11.445 1.00 94.38 104 GLN A O 1
ATOM 795 N N . LEU A 1 105 ? 3.467 5.265 -11.580 1.00 95.69 105 LEU A N 1
ATOM 796 C CA . LEU A 1 105 ? 3.351 6.079 -10.373 1.00 95.69 105 LEU A CA 1
ATOM 797 C C . LEU A 1 105 ? 2.538 7.341 -10.692 1.00 95.69 105 LEU A C 1
ATOM 799 O O . LEU A 1 105 ? 3.002 8.202 -11.441 1.00 95.69 105 LEU A O 1
ATOM 803 N N . VAL A 1 106 ? 1.333 7.438 -10.133 1.00 96.00 106 VAL A N 1
ATOM 804 C CA . VAL A 1 106 ? 0.406 8.552 -10.369 1.00 96.00 106 VAL A CA 1
ATOM 805 C C . VAL A 1 106 ? 0.702 9.706 -9.421 1.00 96.00 106 VAL A C 1
ATOM 807 O O . VAL A 1 106 ? 0.938 10.818 -9.882 1.00 96.00 106 VAL A O 1
ATOM 810 N N . ASP A 1 107 ? 0.730 9.441 -8.114 1.00 95.12 107 ASP A N 1
ATOM 811 C CA . ASP A 1 107 ? 0.949 10.474 -7.100 1.00 95.12 107 ASP A CA 1
ATOM 812 C C . ASP A 1 107 ? 1.519 9.898 -5.794 1.00 95.12 107 ASP A C 1
ATOM 814 O O . ASP A 1 107 ? 1.434 8.693 -5.537 1.00 95.12 107 ASP A O 1
ATOM 818 N N . VAL A 1 108 ? 2.097 10.770 -4.967 1.00 95.31 108 VAL A N 1
ATOM 819 C CA . VAL A 1 108 ? 2.528 10.475 -3.597 1.00 95.31 108 VAL A CA 1
ATOM 820 C C . VAL A 1 108 ? 1.963 11.546 -2.669 1.00 95.31 108 VAL A C 1
ATOM 822 O O . VAL A 1 108 ? 2.331 1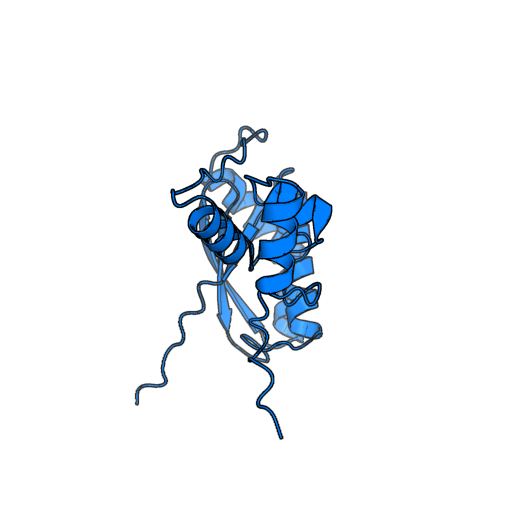2.714 -2.772 1.00 95.31 108 VAL A O 1
ATOM 825 N N . ALA A 1 109 ? 1.104 11.146 -1.732 1.00 91.31 109 ALA A N 1
ATOM 826 C CA . ALA A 1 109 ? 0.448 12.049 -0.791 1.00 91.31 109 ALA A CA 1
ATOM 827 C C . ALA A 1 109 ? 0.492 11.472 0.629 1.00 91.31 109 ALA A C 1
ATOM 829 O O . ALA A 1 109 ? -0.129 10.446 0.908 1.00 91.31 109 ALA A O 1
ATOM 830 N N . GLY A 1 110 ? 1.231 12.132 1.527 1.00 90.00 110 GLY A N 1
ATOM 831 C CA . GLY A 1 110 ? 1.462 11.639 2.887 1.00 90.00 110 GLY A CA 1
ATOM 832 C C . GLY A 1 110 ? 2.222 10.311 2.875 1.00 90.00 110 GLY A C 1
ATOM 833 O O . GLY A 1 110 ? 3.381 10.255 2.457 1.00 90.00 110 GLY A O 1
ATOM 834 N N . ASP A 1 111 ? 1.558 9.248 3.319 1.00 90.81 111 ASP A N 1
ATOM 835 C CA . ASP A 1 111 ? 2.031 7.863 3.282 1.00 90.81 111 ASP A CA 1
ATOM 836 C C . ASP A 1 111 ? 1.484 7.079 2.072 1.00 90.81 111 ASP A C 1
ATOM 838 O O . ASP A 1 111 ? 1.832 5.916 1.878 1.00 90.81 111 ASP A O 1
ATOM 842 N N . ARG A 1 112 ? 0.620 7.676 1.242 1.00 91.44 112 ARG A N 1
ATOM 843 C CA . ARG A 1 112 ? -0.052 6.992 0.129 1.00 91.44 112 ARG A CA 1
ATOM 844 C C . ARG A 1 112 ? 0.746 7.125 -1.156 1.00 91.44 112 ARG A C 1
ATOM 846 O O . ARG A 1 112 ? 1.130 8.222 -1.555 1.00 91.44 112 ARG A O 1
ATOM 853 N N . VAL A 1 113 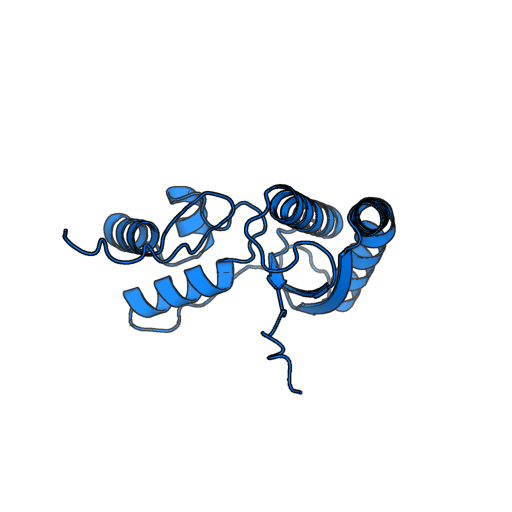? 0.927 6.000 -1.835 1.00 94.75 113 VAL A N 1
ATOM 854 C CA . VAL A 1 113 ? 1.533 5.913 -3.161 1.00 94.75 113 VAL A CA 1
ATOM 855 C C . VAL A 1 113 ? 0.488 5.396 -4.131 1.00 94.75 113 VAL A C 1
ATOM 857 O O . VAL A 1 113 ? 0.130 4.220 -4.105 1.00 94.75 113 VAL A O 1
ATOM 860 N N . LEU A 1 114 ? -0.022 6.287 -4.970 1.00 93.88 114 LEU A N 1
ATOM 861 C CA . LEU A 1 114 ? -1.075 5.982 -5.924 1.00 93.88 114 LEU A CA 1
ATOM 862 C C . LEU A 1 114 ? -0.421 5.468 -7.201 1.00 93.88 114 LEU A C 1
ATOM 864 O O . LEU A 1 114 ? 0.390 6.165 -7.814 1.00 93.88 114 LEU A O 1
ATOM 868 N N . ALA A 1 115 ? -0.770 4.254 -7.609 1.00 94.31 115 ALA A N 1
ATOM 869 C CA . ALA A 1 115 ? -0.191 3.637 -8.791 1.00 94.31 115 ALA A CA 1
ATOM 870 C C . ALA A 1 115 ? -1.228 2.875 -9.610 1.00 94.31 115 ALA A C 1
ATOM 872 O O . ALA A 1 115 ? -2.206 2.349 -9.081 1.00 94.31 115 ALA A O 1
ATOM 873 N N . ARG A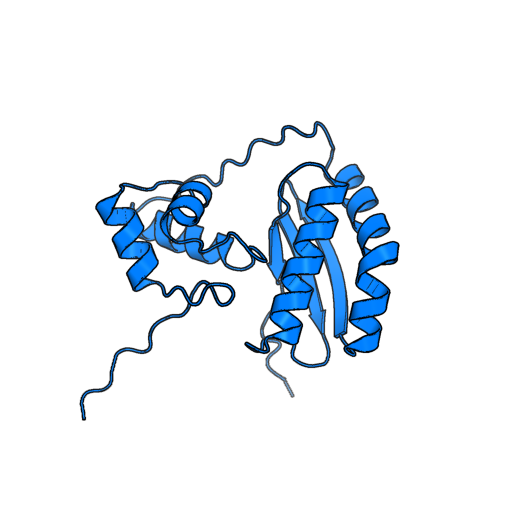 1 116 ? -0.984 2.787 -10.915 1.00 93.56 116 ARG A N 1
ATOM 874 C CA . ARG A 1 116 ? -1.742 1.943 -11.840 1.00 93.56 116 ARG A CA 1
ATOM 875 C C . ARG A 1 116 ? -0.829 0.849 -12.362 1.00 93.56 116 ARG A C 1
ATOM 877 O O . ARG A 1 116 ? 0.287 1.136 -12.784 1.00 93.56 116 ARG A O 1
ATOM 884 N N . PHE A 1 117 ? -1.306 -0.387 -12.358 1.00 92.50 117 PHE A N 1
ATOM 885 C CA . PHE A 1 117 ? -0.594 -1.508 -12.965 1.00 92.50 117 PHE A CA 1
ATOM 886 C C . PHE A 1 117 ? -1.260 -1.920 -14.281 1.00 92.50 117 PHE A C 1
ATOM 888 O O . PHE A 1 117 ? -2.478 -1.857 -14.399 1.00 92.50 117 PHE A O 1
ATOM 895 N N . THR A 1 118 ? -0.506 -2.377 -15.271 1.00 91.06 118 THR A N 1
ATOM 896 C CA . THR A 1 118 ? -1.055 -3.013 -16.484 1.00 91.06 118 THR A CA 1
ATOM 897 C C . THR A 1 118 ? -0.215 -4.229 -16.859 1.00 91.06 118 THR A C 1
ATOM 899 O O . THR A 1 118 ? 0.914 -4.379 -16.394 1.00 91.06 118 THR A O 1
ATOM 902 N N . GLY A 1 119 ? -0.765 -5.132 -17.670 1.00 88.25 119 GLY A N 1
ATOM 903 C CA . GLY A 1 119 ? -0.070 -6.342 -18.111 1.00 88.25 119 GLY A CA 1
ATOM 904 C C . GLY A 1 119 ? -0.445 -7.597 -17.324 1.00 88.25 119 GLY A C 1
ATOM 905 O O . GLY A 1 119 ? -1.545 -7.718 -16.779 1.00 88.25 119 GLY A O 1
ATOM 906 N N . ASN A 1 120 ? 0.454 -8.577 -17.319 1.00 84.38 120 ASN A N 1
ATOM 907 C CA . ASN A 1 120 ? 0.121 -9.948 -16.940 1.00 84.38 120 ASN A CA 1
ATOM 908 C C . ASN A 1 120 ? -0.230 -10.097 -15.454 1.00 84.38 120 ASN A C 1
ATOM 910 O O . ASN A 1 120 ? 0.553 -9.759 -14.572 1.00 84.38 120 ASN A O 1
ATOM 914 N N . GLY A 1 121 ? -1.392 -10.688 -15.165 1.00 77.25 121 GLY A N 1
ATOM 915 C CA . GLY A 1 121 ? -1.786 -11.043 -13.798 1.00 77.25 121 GLY A CA 1
ATOM 916 C C . GLY A 1 121 ? -2.179 -9.860 -12.907 1.00 77.25 121 GLY A C 1
ATOM 917 O O . GLY A 1 121 ? -2.519 -10.079 -11.741 1.00 77.25 121 GLY A O 1
ATOM 918 N N . VAL A 1 122 ? -2.196 -8.632 -13.435 1.00 84.69 122 VAL A N 1
ATOM 919 C CA . VAL A 1 122 ? -2.749 -7.467 -12.734 1.00 84.69 122 VAL A CA 1
ATOM 920 C C . VAL A 1 122 ? -4.222 -7.716 -12.400 1.00 84.69 122 VAL A C 1
ATOM 922 O O . VAL A 1 122 ? -4.961 -8.312 -13.178 1.00 84.69 122 VAL A O 1
ATOM 925 N N . GLY A 1 123 ? -4.644 -7.313 -11.201 1.00 75.00 123 GLY A N 1
ATOM 926 C CA . GLY A 1 123 ? -6.015 -7.507 -10.711 1.00 75.00 123 GLY A CA 1
ATOM 927 C C . GLY A 1 123 ? -6.339 -8.927 -10.225 1.00 75.00 123 GLY A C 1
ATOM 928 O O . GLY A 1 123 ? -7.351 -9.123 -9.550 1.00 75.00 123 GLY A O 1
ATOM 929 N N . THR A 1 124 ? -5.468 -9.909 -10.476 1.00 76.56 124 THR A N 1
ATOM 930 C CA . THR A 1 124 ? -5.665 -11.295 -10.026 1.00 76.56 124 THR A CA 1
ATOM 931 C C . THR A 1 124 ? -5.213 -11.514 -8.575 1.00 76.56 124 THR A C 1
ATOM 933 O O . THR A 1 124 ? -4.619 -10.646 -7.928 1.00 76.56 124 THR A O 1
ATOM 936 N N . THR A 1 125 ? -5.483 -12.706 -8.041 1.00 74.06 125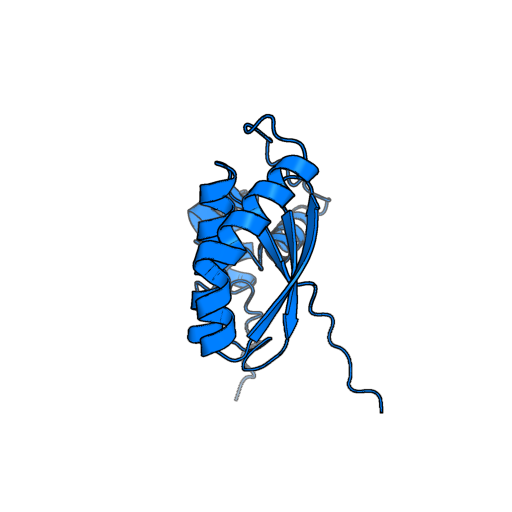 THR A N 1
ATOM 937 C CA . THR A 1 125 ? -4.951 -13.200 -6.758 1.00 74.06 125 THR A CA 1
ATOM 938 C C . THR A 1 125 ? -3.638 -13.976 -6.919 1.00 74.06 125 THR A C 1
ATOM 940 O O . THR A 1 125 ? -3.202 -14.640 -5.979 1.00 74.06 125 THR A O 1
ATOM 943 N N . ALA A 1 126 ? -2.989 -13.908 -8.090 1.00 82.69 126 ALA A N 1
ATOM 944 C CA . ALA A 1 126 ? -1.759 -14.646 -8.355 1.00 82.69 126 ALA A CA 1
ATOM 945 C C . ALA A 1 126 ? -0.663 -14.307 -7.332 1.00 82.69 126 ALA A C 1
ATOM 947 O O . ALA A 1 126 ? -0.372 -13.138 -7.057 1.00 82.69 126 ALA A O 1
ATOM 948 N N . ALA A 1 127 ? -0.016 -15.347 -6.797 1.00 83.19 127 ALA A N 1
ATOM 949 C CA . ALA A 1 127 ? 1.024 -15.201 -5.781 1.00 83.19 127 ALA A CA 1
ATOM 950 C C . ALA A 1 127 ? 2.201 -14.335 -6.263 1.00 83.19 127 ALA A C 1
ATOM 952 O O . ALA A 1 127 ? 2.742 -13.558 -5.480 1.00 83.19 127 ALA A O 1
ATOM 953 N N . SER A 1 128 ? 2.555 -14.418 -7.551 1.00 84.56 128 SER A N 1
ATOM 954 C CA . SER A 1 128 ? 3.606 -13.603 -8.174 1.00 84.56 128 SER A CA 1
ATOM 955 C C . SER A 1 128 ? 3.286 -12.108 -8.124 1.00 84.56 128 SER A C 1
ATOM 957 O O . SER A 1 128 ? 4.131 -11.315 -7.713 1.00 84.56 128 SER A O 1
ATOM 959 N N . PHE A 1 129 ? 2.054 -11.718 -8.459 1.00 87.31 129 PHE A N 1
ATOM 960 C CA . PHE A 1 129 ? 1.631 -10.320 -8.413 1.00 87.31 129 PHE A CA 1
ATOM 961 C C . PHE A 1 129 ? 1.547 -9.805 -6.971 1.00 87.31 129 PHE A C 1
ATOM 963 O O . PHE A 1 129 ? 2.034 -8.719 -6.666 1.00 87.31 129 PHE A O 1
ATOM 970 N N . LEU A 1 130 ? 1.010 -10.604 -6.042 1.00 87.06 130 LEU A N 1
ATOM 971 C CA . LEU A 1 130 ? 0.988 -10.243 -4.620 1.00 87.06 130 LEU A CA 1
ATOM 972 C C . LEU A 1 130 ? 2.402 -10.089 -4.035 1.00 87.06 130 LEU A C 1
ATOM 974 O O . LEU A 1 130 ? 2.639 -9.169 -3.250 1.00 87.06 130 LEU A O 1
ATOM 978 N N . ALA A 1 131 ? 3.339 -10.962 -4.411 1.00 89.38 131 ALA A N 1
ATOM 979 C CA . ALA A 1 131 ? 4.738 -10.872 -4.000 1.00 89.38 131 ALA A CA 1
ATOM 980 C C . ALA A 1 131 ? 5.413 -9.613 -4.561 1.00 89.38 131 ALA A C 1
ATOM 982 O O . ALA A 1 131 ? 6.062 -8.888 -3.809 1.00 89.38 131 ALA A O 1
ATOM 983 N N . LEU A 1 132 ? 5.190 -9.303 -5.841 1.00 91.50 132 LEU A N 1
ATOM 984 C CA . LEU A 1 132 ? 5.673 -8.075 -6.468 1.00 91.50 132 LEU A CA 1
ATOM 985 C C . LEU A 1 132 ? 5.144 -6.832 -5.741 1.00 91.50 132 LEU A C 1
ATOM 987 O O . LEU A 1 132 ? 5.930 -5.965 -5.375 1.00 91.50 132 LEU A O 1
ATOM 991 N N . LYS A 1 133 ? 3.840 -6.762 -5.451 1.00 91.75 133 LYS A N 1
ATOM 992 C CA . LYS A 1 133 ? 3.255 -5.625 -4.720 1.00 91.75 133 LYS A CA 1
ATOM 993 C C . LYS A 1 133 ? 3.839 -5.452 -3.319 1.00 91.75 133 LYS A C 1
ATOM 995 O O . LYS A 1 133 ? 4.081 -4.328 -2.886 1.00 91.75 133 LYS A O 1
ATOM 1000 N N . ARG A 1 134 ? 4.092 -6.553 -2.604 1.00 91.94 134 ARG A N 1
ATOM 1001 C CA . ARG A 1 134 ? 4.792 -6.508 -1.308 1.00 91.94 134 ARG A CA 1
ATOM 1002 C C . ARG A 1 134 ? 6.201 -5.942 -1.461 1.00 91.94 134 ARG A C 1
ATOM 1004 O O . ARG A 1 134 ? 6.595 -5.098 -0.665 1.00 91.94 134 ARG A O 1
ATOM 1011 N N . TYR A 1 135 ? 6.929 -6.378 -2.485 1.00 94.75 135 TYR A N 1
ATOM 1012 C CA . TYR A 1 135 ? 8.282 -5.904 -2.752 1.00 94.75 135 TYR A CA 1
ATOM 1013 C C . TYR A 1 135 ? 8.316 -4.413 -3.121 1.00 94.75 135 TYR A C 1
ATOM 1015 O O . TYR A 1 135 ? 9.130 -3.673 -2.580 1.00 94.75 135 TYR A O 1
ATOM 1023 N N . VAL A 1 136 ? 7.373 -3.953 -3.950 1.00 95.25 136 VAL A N 1
ATOM 1024 C CA . VAL A 1 136 ? 7.166 -2.531 -4.273 1.00 95.25 136 VAL A CA 1
ATOM 1025 C C . VAL A 1 136 ? 6.996 -1.712 -2.990 1.00 95.25 136 VAL A C 1
ATOM 1027 O O . VAL A 1 136 ? 7.744 -0.767 -2.754 1.00 95.25 136 VAL A O 1
ATOM 1030 N N . VAL A 1 137 ? 6.067 -2.110 -2.114 1.00 95.38 137 VAL A N 1
ATOM 1031 C CA . VAL A 1 137 ? 5.825 -1.429 -0.829 1.00 95.38 137 VAL A CA 1
ATOM 1032 C C . VAL A 1 137 ? 7.053 -1.426 0.072 1.00 95.38 137 VAL A C 1
ATOM 1034 O O . VAL A 1 137 ? 7.347 -0.394 0.676 1.00 95.38 137 VAL A O 1
ATOM 1037 N N . GLN A 1 138 ? 7.778 -2.545 0.148 1.00 95.44 138 GLN A N 1
ATOM 1038 C CA . GLN A 1 138 ? 9.011 -2.635 0.925 1.00 95.44 138 GLN A CA 1
ATOM 1039 C C . GLN A 1 138 ? 10.023 -1.588 0.452 1.00 95.44 138 GLN A C 1
ATOM 1041 O O . GLN A 1 138 ? 10.477 -0.779 1.250 1.00 95.44 138 GLN A O 1
ATOM 1046 N N . LYS A 1 139 ? 10.303 -1.527 -0.854 1.00 97.00 139 LYS A N 1
ATOM 1047 C CA . LYS A 1 139 ? 11.306 -0.603 -1.402 1.00 97.00 139 LYS A CA 1
ATOM 1048 C C . LYS A 1 139 ? 10.932 0.864 -1.246 1.00 97.00 139 LYS A C 1
ATOM 1050 O O . LYS A 1 139 ? 11.798 1.680 -0.948 1.00 97.00 139 LYS A O 1
ATOM 1055 N N . MET A 1 140 ? 9.654 1.203 -1.394 1.00 96.50 140 MET A N 1
ATOM 1056 C CA . MET A 1 140 ? 9.180 2.570 -1.156 1.00 96.50 140 MET A CA 1
ATOM 1057 C C . MET A 1 140 ? 9.266 2.951 0.325 1.00 96.50 140 MET A C 1
ATOM 1059 O O . MET A 1 140 ? 9.646 4.073 0.642 1.00 96.50 140 MET A O 1
ATOM 1063 N N . THR A 1 141 ? 8.953 2.010 1.220 1.00 94.94 141 THR A N 1
ATOM 1064 C CA . THR A 1 141 ? 9.068 2.194 2.674 1.00 94.94 141 THR A CA 1
ATOM 1065 C C . THR A 1 141 ? 10.520 2.412 3.089 1.00 94.94 141 THR A C 1
ATOM 1067 O O . THR A 1 141 ? 10.818 3.380 3.782 1.00 94.94 141 THR A O 1
ATOM 1070 N N . ASP A 1 142 ? 11.432 1.565 2.606 1.00 96.19 142 ASP A N 1
ATOM 1071 C CA . ASP A 1 142 ? 12.863 1.663 2.904 1.00 96.19 142 ASP A CA 1
ATOM 1072 C C . ASP A 1 142 ? 13.452 2.992 2.406 1.00 96.19 142 ASP A C 1
ATOM 1074 O O . ASP A 1 142 ? 14.256 3.615 3.093 1.00 96.19 142 ASP A O 1
ATOM 1078 N N . ALA A 1 143 ? 13.033 3.447 1.220 1.00 96.69 143 ALA A N 1
ATOM 1079 C CA . ALA A 1 143 ? 13.533 4.679 0.616 1.00 96.69 143 ALA A CA 1
ATOM 1080 C C . ALA A 1 143 ? 13.095 5.945 1.364 1.00 96.69 143 ALA A C 1
ATOM 1082 O O . ALA A 1 143 ? 13.832 6.929 1.373 1.00 96.69 143 ALA A O 1
ATOM 1083 N N . VAL A 1 144 ? 11.896 5.936 1.951 1.00 96.25 144 VAL A N 1
ATOM 1084 C CA . VAL A 1 144 ? 11.312 7.095 2.643 1.00 96.25 144 VAL A CA 1
ATOM 1085 C C . VAL A 1 144 ? 11.598 7.070 4.149 1.00 96.25 144 VAL A C 1
ATOM 1087 O O . VAL A 1 144 ? 11.614 8.122 4.780 1.00 96.25 144 VAL A O 1
ATOM 1090 N N . GLY A 1 145 ? 11.839 5.893 4.734 1.00 94.00 145 GLY A N 1
ATOM 1091 C CA . GLY A 1 145 ? 12.009 5.725 6.182 1.00 94.00 145 GLY A CA 1
ATOM 1092 C C . GLY A 1 145 ? 10.691 5.711 6.967 1.00 94.00 145 GLY A C 1
ATOM 1093 O O . GLY A 1 145 ? 10.705 5.732 8.193 1.00 94.00 145 GLY A O 1
ATOM 1094 N N . GLN A 1 146 ? 9.553 5.648 6.273 1.00 90.81 146 GLN A N 1
ATOM 1095 C CA . GLN A 1 146 ? 8.205 5.534 6.833 1.00 90.81 146 GLN A CA 1
ATOM 1096 C C . GLN A 1 146 ? 7.428 4.506 6.016 1.00 90.81 146 GLN A C 1
ATOM 1098 O O . GLN A 1 146 ? 7.639 4.382 4.808 1.00 90.81 146 GLN A O 1
ATOM 1103 N N . LYS A 1 147 ? 6.515 3.768 6.660 1.00 89.06 147 LYS A N 1
ATOM 1104 C CA . LYS A 1 147 ? 5.633 2.823 5.966 1.00 89.06 147 LYS A CA 1
ATOM 1105 C C . LYS A 1 147 ? 4.852 3.549 4.868 1.00 89.06 147 LYS A C 1
ATOM 1107 O O . LYS A 1 147 ? 4.022 4.399 5.164 1.00 89.06 147 LYS A O 1
ATOM 1112 N N . MET A 1 148 ? 5.098 3.162 3.618 1.00 92.44 148 MET A N 1
ATOM 1113 C CA . MET A 1 148 ? 4.354 3.657 2.462 1.00 92.44 148 MET A CA 1
ATOM 1114 C C . MET A 1 148 ? 3.253 2.669 2.078 1.00 92.44 148 MET A C 1
ATOM 1116 O O . MET A 1 148 ? 3.441 1.451 2.110 1.00 92.44 148 MET A O 1
ATOM 1120 N N . ASN A 1 149 ? 2.101 3.196 1.683 1.00 90.62 149 ASN A N 1
ATOM 1121 C CA . ASN A 1 149 ? 0.893 2.443 1.404 1.00 90.62 149 ASN A CA 1
ATOM 1122 C C . ASN A 1 149 ? 0.514 2.532 -0.070 1.00 90.62 149 ASN A C 1
ATOM 1124 O O . ASN A 1 149 ? 0.177 3.601 -0.576 1.00 90.62 149 ASN A O 1
ATOM 1128 N N . LEU A 1 150 ? 0.581 1.391 -0.758 1.00 92.62 150 LEU A N 1
ATOM 1129 C CA . LEU A 1 150 ? 0.258 1.296 -2.176 1.00 92.62 150 LEU A CA 1
ATOM 1130 C C . LEU A 1 150 ? -1.259 1.336 -2.368 1.00 92.62 150 LEU A C 1
ATOM 1132 O O . LEU A 1 150 ? -1.970 0.446 -1.910 1.00 92.62 150 LEU A O 1
ATOM 1136 N N . VAL A 1 151 ? -1.734 2.347 -3.088 1.00 91.06 151 VAL A N 1
ATOM 1137 C CA . VAL A 1 151 ? -3.130 2.498 -3.500 1.00 91.06 151 VAL A CA 1
ATOM 1138 C C . VAL A 1 151 ? -3.215 2.181 -4.987 1.00 91.06 151 VAL A C 1
ATOM 1140 O O . VAL A 1 151 ? -2.720 2.931 -5.831 1.00 91.06 151 VAL A O 1
ATOM 1143 N N . GLU A 1 152 ? -3.827 1.046 -5.311 1.00 89.38 152 GLU A N 1
ATOM 1144 C CA . GLU A 1 152 ? -4.036 0.619 -6.693 1.00 89.38 152 GLU A CA 1
ATOM 1145 C C . GLU A 1 152 ? -5.204 1.397 -7.310 1.00 89.38 152 GLU A C 1
ATOM 1147 O O . GLU A 1 152 ? -6.365 1.161 -6.993 1.00 89.38 152 GLU A O 1
ATOM 1152 N N . LEU A 1 153 ? -4.900 2.300 -8.244 1.00 88.94 153 LEU A N 1
ATOM 1153 C CA . LEU A 1 153 ? -5.885 3.055 -9.029 1.00 88.94 153 LEU A CA 1
ATOM 1154 C C . LEU A 1 153 ? -6.351 2.297 -10.274 1.00 88.94 153 LEU A C 1
ATOM 1156 O O . LEU A 1 153 ? -6.778 2.903 -11.260 1.00 88.94 153 LEU A O 1
ATOM 1160 N N . ASN A 1 154 ? -6.233 0.974 -10.257 1.00 82.12 154 ASN A N 1
ATOM 1161 C CA . ASN A 1 154 ? -6.765 0.094 -11.279 1.00 82.12 154 ASN A CA 1
ATOM 1162 C C . ASN A 1 154 ? -8.296 0.151 -11.246 1.00 82.12 154 ASN A C 1
ATOM 1164 O O . ASN A 1 154 ? -8.959 -0.737 -10.720 1.00 82.12 154 ASN A O 1
ATOM 1168 N N . VAL A 1 155 ? -8.858 1.227 -11.798 1.00 59.38 155 VAL A N 1
ATOM 1169 C CA . VAL A 1 155 ? -10.268 1.279 -12.168 1.00 59.38 155 VAL A CA 1
ATOM 1170 C C . VAL A 1 155 ? -10.481 0.103 -13.111 1.00 59.38 155 VAL A C 1
ATOM 1172 O O . VAL A 1 155 ? -9.656 -0.116 -14.002 1.00 59.38 155 VAL A O 1
ATOM 1175 N N . LEU A 1 156 ? -11.548 -0.666 -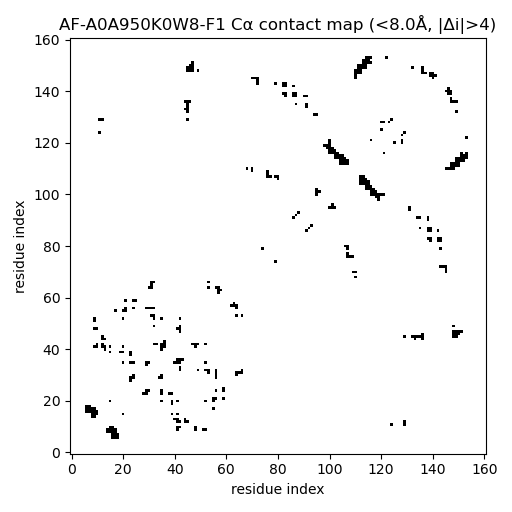12.889 1.00 51.56 156 LEU A N 1
ATOM 1176 C CA . LEU A 1 156 ? -12.095 -1.549 -13.908 1.00 51.56 156 LEU A CA 1
ATOM 1177 C C . LEU A 1 156 ? -12.392 -0.661 -15.120 1.00 51.56 156 LEU A C 1
ATOM 1179 O O . LEU A 1 156 ? -13.482 -0.102 -15.227 1.00 51.56 156 LEU A O 1
ATOM 1183 N N . GLU A 1 157 ? -11.412 -0.483 -16.004 1.00 43.78 157 GLU A N 1
ATOM 1184 C CA . GLU A 1 157 ? -11.679 -0.178 -17.396 1.00 43.78 157 GLU A CA 1
ATOM 1185 C C . GLU A 1 157 ? -12.473 -1.384 -17.872 1.00 43.78 157 GLU A C 1
ATOM 1187 O O . GLU A 1 157 ? -11.953 -2.435 -18.245 1.00 43.78 157 GLU A O 1
ATOM 1192 N N . THR A 1 158 ? -13.786 -1.247 -17.708 1.00 37.94 158 THR A N 1
ATOM 1193 C CA . THR A 1 158 ? -14.755 -1.888 -18.561 1.00 37.94 158 THR A CA 1
ATOM 1194 C C . THR A 1 158 ? -14.226 -1.647 -19.958 1.00 37.94 158 THR A C 1
ATOM 1196 O O . THR A 1 158 ? -14.196 -0.518 -20.443 1.00 37.94 158 THR A O 1
ATOM 1199 N N . LEU A 1 159 ? -13.711 -2.728 -20.537 1.00 42.09 159 LEU A N 1
ATOM 1200 C CA . LEU A 1 159 ? -13.672 -2.937 -21.968 1.00 42.09 159 LEU A CA 1
ATOM 1201 C C . LEU A 1 159 ? -14.923 -2.280 -22.548 1.00 42.09 159 LEU A C 1
ATOM 1203 O O . LEU A 1 159 ? -16.041 -2.726 -22.285 1.00 42.09 159 LEU A O 1
ATOM 1207 N N . ALA A 1 160 ? -14.732 -1.179 -23.251 1.00 26.70 160 ALA A N 1
ATOM 1208 C CA . ALA A 1 160 ? -15.781 -0.558 -24.020 1.00 26.70 160 ALA A CA 1
ATOM 1209 C C . ALA A 1 160 ? -15.147 0.131 -25.225 1.00 26.70 160 ALA A C 1
ATOM 1211 O O . ALA A 1 160 ? -14.316 1.024 -25.041 1.00 26.70 160 ALA A O 1
ATOM 1212 N N . PRO A 1 161 ? -15.641 -0.154 -26.432 1.00 40.94 161 PRO A N 1
ATOM 1213 C CA . PRO A 1 161 ? -16.024 -1.452 -26.994 1.00 40.94 161 PRO A CA 1
ATOM 1214 C C . PRO A 1 161 ? -14.908 -2.088 -27.843 1.00 40.94 161 PRO A C 1
ATOM 1216 O O . PRO A 1 161 ? -14.039 -1.351 -28.360 1.00 40.94 161 PRO A O 1
#

Solvent-accessible surface area (backbone atoms only — not comparable to full-atom values): 9330 Å² total; per-residue (Å²): 132,84,81,72,76,79,75,55,68,54,20,79,84,68,73,35,34,50,65,61,51,52,48,51,31,66,78,67,66,48,74,44,61,67,53,44,19,73,75,70,48,34,44,69,62,38,25,60,34,43,66,57,46,46,50,50,49,16,61,76,69,75,43,90,58,75,86,82,74,83,76,84,68,83,64,52,44,69,56,46,42,54,36,32,52,56,38,38,62,74,67,41,46,68,55,29,58,78,56,50,32,50,78,46,83,73,49,48,56,92,49,38,36,34,27,36,66,46,61,60,59,60,95,56,88,47,66,67,52,56,50,49,44,28,50,52,27,48,47,37,14,67,53,55,76,46,81,41,32,37,40,73,65,64,66,84,74,68,87,74,133